Protein AF-A0A383F0H7-F1 (afdb_monomer_lite)

Foldseek 3Di:
DDDDDDAAEDACVVQQQAAADAQGKYKHCAHPPDPPGNHIWIAGHRRPGRSHDTDLDAAEDQDDDAQLPDHDQVQFQRWYQHPNVRFTWTHGNVDIGTDDCCVVPVPDDPDDDDDDD

Radius of gyration: 18.44 Å; chains: 1; bounding box: 38×40×59 Å

pLDDT: mean 85.23, std 10.2, range [52.0, 96.56]

Organism: NCBI:txid408172

Structure (mmCIF, N/CA/C/O backbone):
data_AF-A0A383F0H7-F1
#
_entry.id   AF-A0A383F0H7-F1
#
loop_
_atom_site.group_PDB
_atom_site.id
_atom_site.type_symbol
_atom_site.label_atom_id
_atom_site.label_alt_id
_atom_site.label_comp_id
_atom_site.label_asym_id
_atom_site.label_entity_id
_atom_site.label_seq_id
_atom_site.pdbx_PDB_ins_code
_atom_site.Cartn_x
_atom_site.Cartn_y
_atom_site.Cartn_z
_atom_site.occupancy
_atom_site.B_iso_or_equiv
_atom_site.auth_seq_id
_atom_site.auth_comp_id
_atom_site.auth_asym_id
_atom_site.auth_atom_id
_atom_site.pdbx_PDB_model_num
ATOM 1 N N . MET A 1 1 ? 9.576 6.629 31.183 1.00 69.69 1 MET A N 1
ATOM 2 C CA . MET A 1 1 ? 8.231 6.038 31.373 1.00 69.69 1 MET A CA 1
ATOM 3 C C . MET A 1 1 ? 7.575 5.911 30.011 1.00 69.69 1 MET A C 1
ATOM 5 O O . MET A 1 1 ? 7.667 6.860 29.246 1.00 69.69 1 MET A O 1
ATOM 9 N N . ALA A 1 2 ? 6.964 4.768 29.699 1.00 67.25 2 ALA A N 1
ATOM 10 C CA . ALA A 1 2 ? 6.217 4.585 28.455 1.00 67.25 2 ALA A CA 1
ATOM 11 C C . ALA A 1 2 ? 4.732 4.894 28.692 1.00 67.25 2 ALA A C 1
ATOM 13 O O . ALA A 1 2 ? 4.160 4.434 29.680 1.00 67.25 2 ALA A O 1
ATOM 14 N N . GLN A 1 3 ? 4.119 5.675 27.803 1.00 92.88 3 GLN A N 1
ATOM 15 C CA . GLN A 1 3 ? 2.686 5.967 27.821 1.00 92.88 3 GLN A CA 1
ATOM 16 C C . GLN A 1 3 ? 1.975 5.075 26.802 1.00 92.88 3 GLN A C 1
ATOM 18 O O . GLN A 1 3 ? 2.453 4.909 25.682 1.00 92.88 3 GLN A O 1
ATOM 23 N N . ILE A 1 4 ? 0.817 4.527 27.174 1.00 91.38 4 ILE A N 1
ATOM 24 C CA . ILE A 1 4 ? -0.045 3.786 26.248 1.00 91.38 4 ILE A CA 1
ATOM 25 C C . ILE A 1 4 ? -1.145 4.726 25.769 1.00 91.38 4 ILE A C 1
ATOM 27 O O . ILE A 1 4 ? -1.992 5.150 26.554 1.00 91.38 4 ILE A O 1
ATOM 31 N N . ILE A 1 5 ? -1.149 5.017 24.47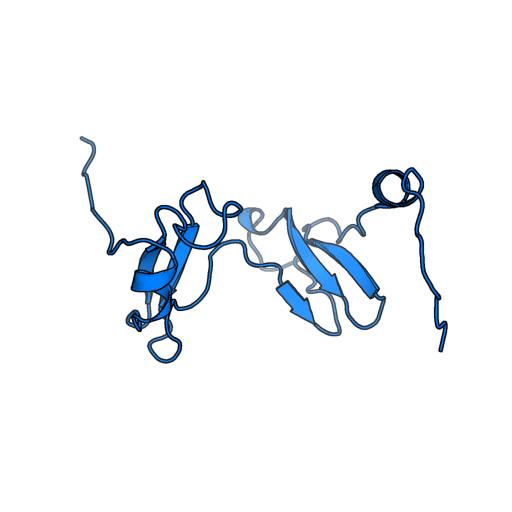0 1.00 92.00 5 ILE A N 1
ATOM 32 C CA . ILE A 1 5 ? -2.227 5.744 23.798 1.00 92.00 5 ILE A CA 1
ATOM 33 C C . ILE A 1 5 ? -2.931 4.750 22.877 1.00 92.00 5 ILE A C 1
ATOM 35 O O . ILE A 1 5 ? -2.306 4.136 22.016 1.00 92.00 5 ILE A O 1
ATOM 39 N N . LYS A 1 6 ? -4.234 4.546 23.090 1.00 91.50 6 LYS A N 1
ATOM 40 C CA . LYS A 1 6 ? -5.051 3.680 22.234 1.00 91.50 6 LYS A CA 1
ATOM 41 C C . LYS A 1 6 ? -5.716 4.525 21.155 1.00 91.50 6 LYS A C 1
ATOM 43 O O . LYS A 1 6 ? -6.445 5.458 21.473 1.00 91.50 6 LYS A O 1
ATOM 48 N N . HIS A 1 7 ? -5.512 4.145 19.903 1.00 93.69 7 HIS A N 1
ATOM 49 C CA . HIS A 1 7 ? -6.204 4.731 18.759 1.00 93.69 7 HIS A CA 1
ATOM 50 C C . HIS A 1 7 ? -7.574 4.072 18.532 1.00 93.69 7 HIS A C 1
ATOM 52 O O . HIS A 1 7 ? -7.847 2.976 19.054 1.00 93.69 7 HIS A O 1
ATOM 58 N N . ARG A 1 8 ? -8.437 4.744 17.754 1.00 93.50 8 ARG A N 1
ATOM 59 C CA . ARG A 1 8 ? -9.689 4.156 17.258 1.00 93.50 8 ARG A CA 1
ATOM 60 C C . ARG A 1 8 ? -9.332 2.934 16.412 1.00 93.50 8 ARG A C 1
ATOM 62 O O . ARG A 1 8 ? -8.421 2.997 15.595 1.00 93.50 8 ARG A O 1
ATOM 69 N N . ARG A 1 9 ? -9.993 1.804 16.646 1.00 92.19 9 ARG A N 1
ATOM 70 C CA . ARG A 1 9 ? -9.658 0.533 15.995 1.00 92.19 9 ARG A CA 1
ATOM 71 C C . ARG A 1 9 ? -10.888 -0.353 15.857 1.00 92.19 9 ARG A C 1
ATOM 73 O O . ARG A 1 9 ? -11.787 -0.239 16.686 1.00 92.19 9 ARG A O 1
ATOM 80 N N . GLY A 1 10 ? -10.887 -1.219 14.857 1.00 90.38 10 GLY A N 1
ATOM 81 C CA . GLY A 1 10 ? -11.956 -2.171 14.551 1.00 90.38 10 GLY A CA 1
ATOM 82 C C . GLY A 1 10 ? -11.504 -3.126 13.452 1.00 90.38 10 GLY A C 1
ATOM 83 O O . GLY A 1 10 ? -10.375 -3.005 12.963 1.00 90.38 10 GLY A O 1
ATOM 84 N N . ASN A 1 11 ? -12.354 -4.069 13.057 1.00 89.00 11 ASN A N 1
ATOM 85 C CA . ASN A 1 11 ? -12.077 -4.846 11.849 1.00 89.00 11 ASN A CA 1
ATOM 86 C C . ASN A 1 11 ? -12.211 -3.962 10.588 1.00 89.00 11 ASN A C 1
ATOM 88 O O . ASN A 1 11 ? -12.651 -2.808 10.651 1.00 89.00 11 ASN A O 1
ATOM 92 N N . ALA A 1 12 ? -11.777 -4.480 9.439 1.00 86.06 12 ALA A N 1
ATOM 93 C CA . ALA A 1 12 ? -11.772 -3.737 8.181 1.00 86.06 12 ALA A CA 1
ATOM 94 C C . ALA A 1 12 ? -13.182 -3.272 7.777 1.00 86.06 12 ALA A C 1
ATOM 96 O O . ALA A 1 12 ? -13.342 -2.200 7.198 1.00 86.06 12 ALA A O 1
ATOM 97 N N . GLU A 1 13 ? -14.202 -4.061 8.106 1.00 86.50 13 GLU A N 1
ATOM 98 C CA . GLU A 1 13 ? -15.596 -3.799 7.768 1.00 86.50 13 GLU A CA 1
ATOM 99 C C . GLU A 1 13 ? -16.186 -2.651 8.612 1.00 86.50 13 GLU A C 1
ATOM 101 O O . GLU A 1 13 ? -16.859 -1.759 8.095 1.00 86.50 13 GLU A O 1
ATOM 106 N N . GLU A 1 14 ? -15.878 -2.621 9.906 1.00 88.06 14 GLU A N 1
ATOM 107 C CA . GLU A 1 14 ? -16.292 -1.574 10.841 1.00 88.06 14 GLU A CA 1
ATOM 108 C C . GLU A 1 14 ? -15.558 -0.261 10.562 1.00 88.06 14 GLU A C 1
ATOM 110 O O . GLU A 1 14 ? -16.172 0.802 10.427 1.00 88.06 14 GLU A O 1
ATOM 115 N N . LEU A 1 15 ? -14.228 -0.315 10.447 1.00 87.50 15 LEU A N 1
ATOM 116 C CA . LEU A 1 15 ? -13.436 0.892 10.234 1.00 87.50 15 LEU A CA 1
ATOM 117 C C . LEU A 1 15 ? -13.630 1.447 8.817 1.00 87.50 15 LEU A C 1
ATOM 119 O O . LEU A 1 15 ? -13.636 2.664 8.640 1.00 87.50 15 LEU A O 1
ATOM 123 N N . GLY A 1 16 ? -13.862 0.578 7.828 1.00 83.19 16 GLY A N 1
ATOM 124 C CA . GLY A 1 16 ? -14.124 0.949 6.436 1.00 83.19 16 GLY A CA 1
ATOM 125 C C . GLY A 1 16 ? -15.420 1.734 6.219 1.00 83.19 16 GLY A C 1
ATOM 126 O O . GLY A 1 16 ? -15.554 2.406 5.202 1.00 83.19 16 GLY A O 1
ATOM 127 N N . THR A 1 17 ? -16.352 1.709 7.177 1.00 88.81 17 THR A N 1
ATOM 128 C CA . THR A 1 17 ? -17.587 2.518 7.142 1.00 88.81 17 THR A CA 1
ATOM 129 C C . THR A 1 17 ? -17.506 3.777 8.008 1.00 88.81 17 THR A C 1
ATOM 131 O O . THR A 1 17 ? -18.392 4.628 7.961 1.00 88.81 17 THR A O 1
ATOM 134 N N . THR A 1 18 ? -16.431 3.930 8.783 1.00 90.81 18 THR A N 1
ATOM 135 C CA . THR A 1 18 ? -16.252 5.045 9.714 1.00 90.81 18 THR A CA 1
ATOM 136 C C . THR A 1 18 ? -15.433 6.161 9.072 1.00 90.81 18 THR A C 1
ATOM 138 O O . THR A 1 18 ? -14.281 5.955 8.689 1.00 90.81 18 THR A O 1
ATOM 141 N N . THR A 1 19 ? -15.969 7.380 9.021 1.00 94.12 19 THR A N 1
ATOM 142 C CA . THR A 1 19 ? -15.188 8.561 8.621 1.00 94.12 19 THR A CA 1
ATOM 143 C C . THR A 1 19 ? -14.343 9.049 9.793 1.00 94.12 19 THR A C 1
ATOM 145 O O . THR A 1 19 ? -14.860 9.491 10.818 1.00 94.12 19 THR A O 1
ATOM 148 N N . LEU A 1 20 ? -13.024 8.964 9.638 1.00 92.38 20 LEU A N 1
ATOM 149 C CA . LEU A 1 20 ? -12.058 9.512 10.586 1.00 92.38 20 LEU A CA 1
ATOM 150 C C . LEU A 1 20 ? -11.909 11.023 10.367 1.00 92.38 20 LEU A C 1
ATOM 152 O O . LEU A 1 20 ? -11.881 11.491 9.225 1.00 92.38 20 LEU A O 1
ATOM 156 N N . TYR A 1 21 ? -11.771 11.791 11.450 1.00 94.81 21 TYR A N 1
ATOM 157 C CA . TYR A 1 21 ? -11.512 13.228 11.339 1.00 94.81 21 TYR A CA 1
ATOM 158 C C . TYR A 1 21 ? -10.165 13.504 10.665 1.00 94.81 21 TYR A C 1
ATOM 160 O O . TYR A 1 21 ? -9.258 12.672 10.680 1.00 94.81 21 TYR A O 1
ATOM 168 N N . LYS A 1 22 ? -10.001 14.703 10.095 1.00 94.25 22 LYS A N 1
ATOM 169 C CA . LYS A 1 22 ? -8.739 15.107 9.468 1.00 94.25 22 LYS A CA 1
ATOM 170 C C . LYS A 1 22 ? -7.581 15.018 10.473 1.00 94.25 22 LYS A C 1
ATOM 172 O O . LYS A 1 22 ? -7.570 15.740 11.466 1.00 94.25 22 LYS A O 1
ATOM 177 N N . GLY A 1 23 ? -6.612 14.145 10.197 1.00 91.50 23 GLY A N 1
ATOM 178 C CA . GLY A 1 23 ? -5.462 13.873 11.067 1.00 91.50 23 GLY A CA 1
ATOM 179 C C . GLY A 1 23 ? -5.718 12.866 12.195 1.00 91.50 23 GLY A C 1
ATOM 180 O O . GLY A 1 23 ? -4.799 12.563 12.952 1.00 91.50 23 GLY A O 1
ATOM 181 N N . GLU A 1 24 ? -6.930 12.320 12.317 1.00 94.75 24 GLU A N 1
ATOM 182 C CA . GLU A 1 24 ? -7.219 11.233 13.250 1.00 94.75 24 GLU A CA 1
ATOM 183 C C . GLU A 1 24 ? -6.541 9.935 12.789 1.00 94.75 24 GLU A C 1
ATOM 185 O O . GLU A 1 24 ? -6.623 9.565 11.618 1.00 94.75 24 GLU A O 1
ATOM 190 N N . MET A 1 25 ? -5.902 9.224 13.723 1.00 94.12 25 MET A N 1
ATOM 191 C CA . MET A 1 25 ? -5.315 7.910 13.464 1.00 94.12 25 MET A CA 1
ATOM 192 C C . MET A 1 25 ? -6.284 6.792 13.860 1.00 94.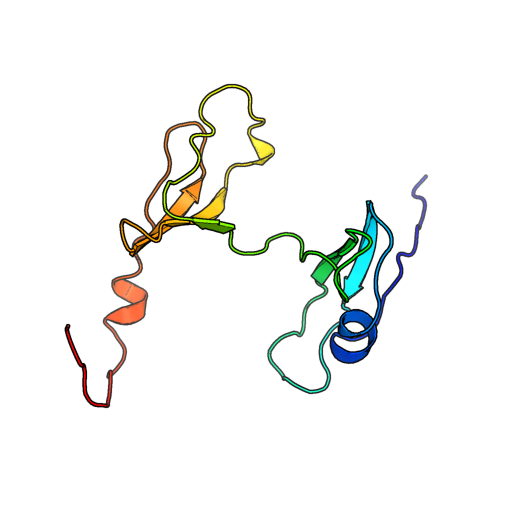12 25 MET A C 1
ATOM 194 O O . MET A 1 25 ? -6.705 6.707 15.019 1.00 94.12 25 MET A O 1
ATOM 198 N N . GLY A 1 26 ? -6.584 5.919 12.899 1.00 93.75 26 GLY A N 1
ATOM 199 C CA . GLY A 1 26 ? -7.333 4.678 13.089 1.00 93.75 26 GLY A CA 1
ATOM 200 C C . GLY A 1 26 ? -6.472 3.445 12.808 1.00 93.75 26 GLY A C 1
ATOM 201 O O . GLY A 1 26 ? -5.474 3.538 12.098 1.00 93.75 26 GLY A O 1
ATOM 202 N N . VAL A 1 27 ? -6.841 2.285 13.353 1.00 92.94 27 VAL A N 1
ATOM 203 C CA . VAL A 1 27 ? -6.134 1.017 13.111 1.00 92.94 27 VAL A CA 1
ATOM 204 C C . VAL A 1 27 ? -7.123 -0.098 12.783 1.00 92.94 27 VAL A C 1
ATOM 206 O O . VAL A 1 27 ? -7.919 -0.485 13.637 1.00 92.94 27 VAL A O 1
ATOM 209 N N . THR A 1 28 ? -7.057 -0.648 11.572 1.00 90.38 28 THR A N 1
ATOM 210 C CA . THR A 1 28 ? -7.729 -1.918 11.268 1.00 90.38 28 THR A CA 1
ATOM 211 C C . THR A 1 28 ? -6.980 -3.026 11.991 1.00 90.38 28 THR A C 1
ATOM 213 O O . THR A 1 28 ? -5.760 -3.083 11.882 1.00 90.38 28 THR A O 1
ATOM 216 N N . THR A 1 29 ? -7.664 -3.895 12.734 1.00 89.00 29 THR A N 1
ATOM 217 C CA . THR A 1 29 ? -7.032 -4.997 13.489 1.00 89.00 29 THR A CA 1
ATOM 218 C C . THR A 1 29 ? -7.036 -6.334 12.748 1.00 89.00 29 THR A C 1
ATOM 220 O O . THR A 1 29 ? -6.454 -7.295 13.238 1.00 89.00 29 THR A O 1
ATOM 223 N N . GLY A 1 30 ? -7.700 -6.393 11.594 1.00 82.25 30 GLY A N 1
ATOM 224 C CA . GLY A 1 30 ? -7.845 -7.564 10.731 1.00 82.25 30 GLY A CA 1
ATOM 225 C C . GLY A 1 30 ? -9.149 -7.496 9.928 1.00 82.25 30 GLY A C 1
ATOM 226 O O . GLY A 1 30 ? -9.938 -6.571 10.121 1.00 82.25 30 GLY A O 1
ATOM 227 N N . SER A 1 31 ? -9.390 -8.461 9.040 1.00 78.44 31 SER A N 1
ATOM 228 C CA . SER A 1 31 ? -10.671 -8.630 8.329 1.00 78.44 31 SER A CA 1
ATOM 229 C C . SER A 1 31 ? -11.300 -9.982 8.647 1.00 78.44 31 SER A C 1
ATOM 231 O O . SER A 1 31 ? -10.607 -10.990 8.785 1.00 78.44 31 SER A O 1
ATOM 233 N N . SER A 1 32 ? -12.630 -9.982 8.745 1.00 67.31 32 SER A N 1
ATOM 234 C CA . SER A 1 32 ? -13.438 -11.184 8.995 1.00 67.31 32 SER A CA 1
ATOM 235 C C . SER A 1 32 ? -13.971 -11.800 7.695 1.00 67.31 32 SER A C 1
ATOM 237 O O . SER A 1 32 ? -14.377 -12.959 7.683 1.00 67.31 32 SER A O 1
ATOM 239 N N . VAL A 1 33 ? -14.014 -11.008 6.616 1.00 61.97 33 VAL A N 1
ATOM 240 C CA . VAL A 1 33 ? -14.761 -11.312 5.382 1.00 61.97 33 VAL A CA 1
ATOM 241 C C . VAL A 1 33 ? -13.836 -11.647 4.206 1.00 61.97 33 VAL A C 1
ATOM 243 O O . VAL A 1 33 ? -14.245 -12.329 3.270 1.00 61.97 33 VAL A O 1
ATOM 246 N N . ALA A 1 34 ? -12.561 -11.265 4.278 1.00 52.00 34 ALA A N 1
ATOM 247 C CA . ALA A 1 34 ? -11.533 -11.698 3.343 1.00 52.00 34 ALA A CA 1
ATOM 248 C C . ALA A 1 34 ? -10.298 -12.138 4.132 1.00 52.00 34 ALA A C 1
ATOM 250 O O . ALA A 1 34 ? -9.635 -11.312 4.757 1.00 52.00 34 ALA A O 1
ATOM 251 N N . GLY A 1 35 ? -9.953 -13.428 4.078 1.00 53.31 35 GLY A N 1
ATOM 252 C CA . GLY A 1 35 ? -8.788 -14.022 4.757 1.00 53.31 35 GLY A CA 1
ATOM 253 C C . GLY A 1 35 ? -7.409 -13.488 4.324 1.00 53.31 35 GLY A C 1
ATOM 254 O O . GLY A 1 35 ? -6.417 -14.188 4.487 1.00 53.31 35 GLY A O 1
ATOM 255 N N . GLY A 1 36 ? -7.333 -12.286 3.744 1.00 54.59 36 GLY A N 1
ATOM 256 C CA . GLY A 1 36 ? -6.114 -11.642 3.257 1.00 54.59 36 GLY A CA 1
ATOM 257 C C . GLY A 1 36 ? -5.550 -10.540 4.160 1.00 54.59 36 GLY A C 1
ATOM 258 O O . GLY A 1 36 ? -4.374 -10.217 4.030 1.00 54.59 36 GLY A O 1
ATOM 259 N N . LEU A 1 37 ? -6.328 -9.971 5.092 1.00 63.84 37 LEU A N 1
ATOM 260 C CA . LEU A 1 37 ? -5.839 -8.931 6.012 1.00 63.84 37 LEU A CA 1
ATOM 261 C C . LEU A 1 37 ? -5.746 -9.466 7.444 1.00 63.84 37 LEU A C 1
ATOM 263 O O . LEU A 1 37 ? -6.648 -9.270 8.255 1.00 63.84 37 LEU A O 1
ATOM 267 N N . ALA A 1 38 ? -4.642 -10.153 7.746 1.00 64.31 38 ALA A N 1
ATOM 268 C CA . ALA A 1 38 ? -4.353 -10.682 9.083 1.00 64.31 38 ALA A CA 1
ATOM 269 C C . ALA A 1 38 ? -3.605 -9.685 9.990 1.00 64.31 38 ALA A C 1
ATOM 271 O O . ALA A 1 38 ? -3.588 -9.849 11.209 1.00 64.31 38 ALA A O 1
ATOM 272 N N . ASN A 1 39 ? -2.991 -8.651 9.406 1.00 75.00 39 ASN A N 1
ATOM 273 C CA . ASN A 1 39 ? -2.101 -7.740 10.123 1.00 75.00 39 ASN A CA 1
ATOM 274 C C . ASN A 1 39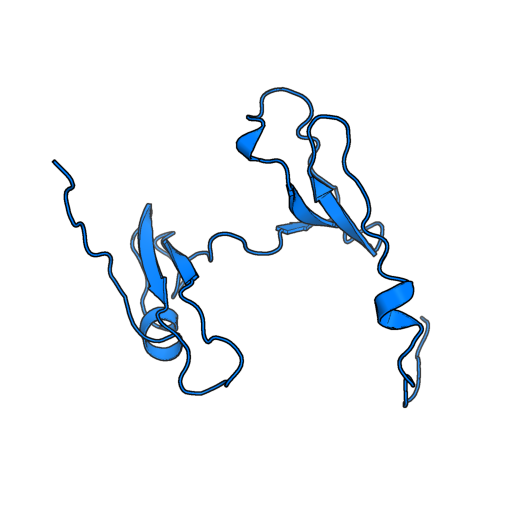 ? -2.767 -6.378 10.364 1.00 75.00 39 ASN A C 1
ATOM 276 O O . ASN A 1 39 ? -3.538 -5.921 9.514 1.00 75.00 39 ASN A O 1
ATOM 280 N N . PRO A 1 40 ? -2.437 -5.689 11.476 1.00 83.19 40 PRO A N 1
ATOM 281 C CA . PRO A 1 40 ? -2.937 -4.350 11.713 1.00 83.19 40 PRO A CA 1
ATOM 282 C C . PRO A 1 40 ? -2.485 -3.352 10.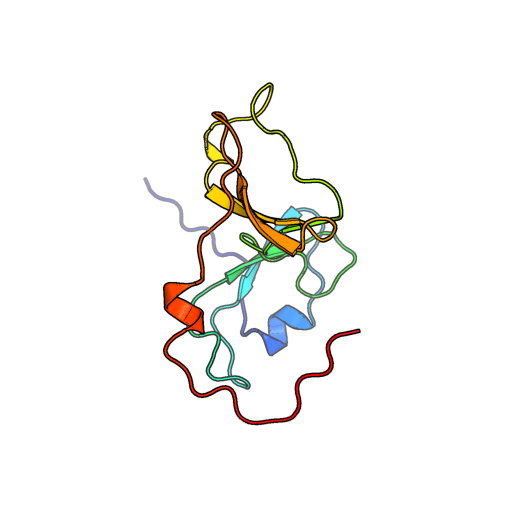645 1.00 83.19 40 PRO A C 1
ATOM 284 O O . PRO A 1 40 ? -1.312 -3.329 10.270 1.00 83.19 40 PRO A O 1
ATOM 287 N N . ILE A 1 41 ? -3.399 -2.492 10.201 1.00 85.88 41 ILE A N 1
ATOM 288 C CA . ILE A 1 41 ? -3.131 -1.439 9.215 1.00 85.88 41 ILE A CA 1
ATOM 289 C C . ILE A 1 41 ? -3.466 -0.090 9.835 1.00 85.88 41 ILE A C 1
ATOM 291 O O . ILE A 1 41 ? -4.526 0.069 10.434 1.00 85.88 41 ILE A O 1
ATOM 295 N N . VAL A 1 42 ? -2.575 0.889 9.682 1.00 91.50 42 VAL A N 1
ATOM 296 C CA . VAL A 1 42 ? -2.796 2.259 10.161 1.00 91.50 42 VAL A CA 1
ATOM 297 C C . VAL A 1 42 ? -3.508 3.080 9.089 1.00 91.50 42 VAL A C 1
ATOM 299 O O . VAL A 1 42 ? -3.165 3.015 7.911 1.00 91.50 42 VAL A O 1
ATOM 302 N N . HIS A 1 43 ? -4.471 3.887 9.520 1.00 90.81 43 HIS A N 1
ATOM 303 C CA . HIS A 1 43 ? -5.266 4.794 8.703 1.00 90.81 43 HIS A CA 1
ATOM 304 C C . HIS A 1 43 ? -5.101 6.227 9.209 1.00 90.81 43 HIS A C 1
ATOM 306 O O . HIS A 1 43 ? -5.076 6.450 10.421 1.00 90.81 43 HIS A O 1
ATOM 312 N N . ILE A 1 44 ? -5.048 7.196 8.296 1.00 93.19 44 ILE A N 1
ATOM 313 C CA . ILE A 1 44 ? -5.092 8.630 8.596 1.00 93.19 44 ILE A CA 1
ATOM 314 C C . ILE A 1 44 ? -6.369 9.215 8.001 1.00 93.19 44 ILE A C 1
ATOM 316 O O . ILE A 1 44 ? -6.586 9.146 6.791 1.00 93.19 44 ILE A O 1
ATOM 320 N N . GLY A 1 45 ? -7.212 9.795 8.850 1.00 91.56 45 GLY A N 1
ATOM 321 C CA . GLY A 1 45 ? -8.440 10.446 8.425 1.00 91.56 45 GLY A CA 1
ATOM 322 C C . GLY A 1 45 ? -8.188 11.729 7.646 1.00 91.56 45 GLY A C 1
ATOM 323 O O . GLY A 1 45 ? -7.264 12.495 7.933 1.00 91.56 45 GLY A O 1
ATOM 324 N N . ASP A 1 46 ? -9.048 11.985 6.672 1.00 91.06 46 ASP A N 1
ATOM 325 C CA . ASP A 1 46 ? -9.069 13.214 5.881 1.00 91.06 46 ASP A CA 1
ATOM 326 C C . ASP A 1 46 ? -10.345 14.041 6.111 1.00 91.06 46 ASP A C 1
ATOM 328 O O . ASP A 1 46 ? -10.450 15.160 5.609 1.00 91.06 46 ASP A O 1
ATOM 332 N N . GLY A 1 47 ? -11.278 13.522 6.918 1.00 89.50 47 GLY A N 1
ATOM 333 C CA . GLY A 1 47 ? -12.567 14.140 7.214 1.00 89.50 47 GLY A CA 1
ATOM 334 C C . GLY A 1 47 ? -13.619 13.989 6.113 1.00 89.50 47 GLY A C 1
ATOM 335 O O . GLY A 1 47 ? -14.689 14.574 6.252 1.00 89.50 47 GLY A O 1
ATOM 336 N N . ALA A 1 48 ? -13.342 13.235 5.045 1.00 88.69 48 ALA A N 1
ATOM 337 C CA . ALA A 1 48 ? -14.233 13.106 3.893 1.00 88.69 48 ALA A CA 1
ATOM 338 C C . ALA A 1 48 ? -14.471 11.648 3.475 1.00 88.69 48 ALA A C 1
ATOM 340 O O . ALA A 1 48 ? -15.601 11.286 3.154 1.00 88.69 48 ALA A O 1
ATOM 341 N N . ASN A 1 49 ? -13.436 10.809 3.504 1.00 85.19 49 ASN A N 1
ATOM 342 C CA . ASN A 1 49 ? -13.500 9.424 3.055 1.00 85.19 49 ASN A CA 1
ATOM 343 C C . ASN A 1 49 ? -13.616 8.461 4.245 1.00 85.19 49 ASN A C 1
ATOM 345 O O . ASN A 1 49 ? -12.851 8.535 5.213 1.00 85.19 49 ASN A O 1
ATOM 349 N N . ALA A 1 50 ? -14.560 7.520 4.163 1.00 86.56 50 ALA A N 1
ATOM 350 C CA . ALA A 1 50 ? -14.675 6.435 5.133 1.00 86.56 50 ALA A CA 1
ATOM 351 C C . ALA A 1 50 ? -13.397 5.575 5.117 1.00 86.56 50 ALA A C 1
ATOM 353 O O . ALA A 1 50 ? -12.830 5.309 4.058 1.00 86.56 50 ALA A O 1
ATOM 354 N N . GLY A 1 51 ? -12.889 5.216 6.298 1.00 75.69 51 GLY A N 1
ATOM 355 C CA . GLY A 1 51 ? -11.599 4.540 6.459 1.00 75.69 51 GLY A CA 1
ATOM 356 C C . GLY A 1 51 ? -10.359 5.412 6.198 1.00 75.69 51 GLY A C 1
ATOM 357 O O . GLY A 1 51 ? -9.246 4.949 6.449 1.00 75.69 51 GLY A O 1
ATOM 358 N N . GLY A 1 52 ? -10.513 6.662 5.743 1.00 85.44 52 GLY A N 1
ATOM 359 C CA . GLY A 1 52 ? -9.405 7.578 5.451 1.00 85.44 52 GLY A CA 1
ATOM 360 C C . GLY A 1 52 ? -8.376 7.010 4.461 1.00 85.44 52 GLY A C 1
ATOM 361 O O . GLY A 1 52 ? -8.700 6.241 3.557 1.00 85.44 52 GLY A O 1
ATOM 362 N N . PHE A 1 53 ? -7.106 7.380 4.637 1.00 84.50 53 PHE A N 1
ATOM 363 C CA . PHE A 1 53 ? -5.985 6.854 3.858 1.00 84.50 53 PHE A CA 1
ATOM 364 C C . PHE A 1 53 ? -5.191 5.815 4.642 1.00 84.50 53 PHE A C 1
ATOM 366 O O . PHE A 1 53 ? -4.721 6.088 5.744 1.00 84.50 53 PHE A O 1
ATOM 373 N N . VAL A 1 54 ? -4.959 4.653 4.036 1.00 77.19 54 VAL A N 1
ATOM 374 C CA . VAL A 1 54 ? -4.040 3.642 4.570 1.00 77.19 54 VAL A CA 1
ATOM 375 C C . VAL A 1 54 ? -2.596 4.149 4.502 1.00 77.19 54 VAL A C 1
ATOM 377 O O . VAL A 1 54 ? -2.126 4.598 3.453 1.00 77.19 54 VAL A O 1
ATOM 380 N N . VAL A 1 55 ? -1.876 4.051 5.617 1.00 82.00 55 VAL A N 1
ATOM 381 C CA . VAL A 1 55 ? -0.431 4.292 5.680 1.00 82.00 55 VAL A CA 1
ATOM 382 C C . VAL A 1 55 ? 0.287 3.149 4.963 1.00 82.00 55 VAL A C 1
ATOM 384 O O . VAL A 1 55 ? -0.023 1.983 5.186 1.00 82.00 55 VAL A O 1
ATOM 387 N N . GLY A 1 56 ? 1.242 3.480 4.090 1.00 73.81 56 GLY A N 1
ATOM 388 C CA . GLY A 1 56 ? 1.935 2.487 3.259 1.00 73.81 56 GLY A CA 1
ATOM 389 C C . GLY A 1 56 ? 1.152 2.047 2.016 1.00 73.81 56 GLY A C 1
ATOM 390 O O . GLY A 1 56 ? 1.461 1.012 1.434 1.00 73.81 56 GLY A O 1
ATOM 391 N N . ARG A 1 57 ? 0.137 2.813 1.588 1.00 74.19 57 ARG A N 1
ATOM 392 C CA . ARG A 1 57 ? -0.552 2.584 0.309 1.00 74.19 57 ARG A CA 1
ATOM 393 C C . ARG A 1 57 ? 0.422 2.736 -0.865 1.00 74.19 57 ARG A C 1
ATOM 395 O O . ARG A 1 57 ? 1.196 3.692 -0.894 1.00 74.19 57 ARG A O 1
ATOM 402 N N . LEU A 1 58 ? 0.302 1.858 -1.863 1.00 87.31 58 LEU A N 1
ATOM 403 C CA . LEU A 1 58 ? 0.955 2.035 -3.161 1.00 87.31 58 LEU A CA 1
ATOM 404 C C . LEU A 1 58 ? 0.568 3.397 -3.755 1.00 87.31 58 LEU A C 1
ATOM 406 O O . LEU A 1 58 ? -0.614 3.680 -3.965 1.00 87.31 58 LEU A O 1
ATOM 410 N N . GLN A 1 59 ? 1.558 4.243 -4.015 1.00 89.81 59 GLN A N 1
ATOM 411 C CA . GLN A 1 59 ? 1.347 5.516 -4.698 1.00 89.81 59 GLN A CA 1
ATOM 412 C C . GLN A 1 59 ? 1.339 5.298 -6.213 1.00 89.81 59 GLN A C 1
ATOM 414 O O . GLN A 1 59 ? 1.911 4.325 -6.690 1.00 89.81 59 GLN A O 1
ATOM 419 N N . TYR A 1 60 ? 0.683 6.163 -6.987 1.00 94.62 60 TYR A N 1
ATOM 420 C CA . TYR A 1 60 ? 0.642 6.024 -8.444 1.00 94.62 60 TYR A CA 1
ATOM 421 C C . TYR A 1 60 ? 0.373 7.351 -9.156 1.00 94.62 60 TYR A C 1
ATOM 423 O O . TYR A 1 60 ? -0.206 8.272 -8.580 1.00 94.62 60 TYR A O 1
ATOM 431 N N . GLY A 1 61 ? 0.779 7.430 -10.423 1.00 94.50 61 GLY A N 1
ATOM 432 C CA . GLY A 1 61 ? 0.561 8.582 -11.299 1.00 94.50 61 GLY A CA 1
ATOM 433 C C . GLY A 1 61 ? 1.354 8.475 -12.602 1.00 94.50 61 GLY A C 1
ATOM 434 O O . GLY A 1 61 ? 2.082 7.512 -12.819 1.00 94.50 61 GLY A O 1
ATOM 435 N N . THR A 1 62 ? 1.233 9.467 -13.483 1.00 96.12 62 THR A N 1
ATOM 436 C CA . THR A 1 62 ? 1.903 9.479 -14.800 1.00 96.12 62 THR A CA 1
ATOM 437 C C . THR A 1 62 ? 3.368 9.919 -14.750 1.00 96.12 62 THR A C 1
ATOM 439 O O . THR A 1 62 ? 4.075 9.842 -15.751 1.00 96.12 62 THR A O 1
ATOM 442 N N . SER A 1 63 ? 3.846 10.413 -13.607 1.00 94.12 63 SER A N 1
ATOM 443 C CA . SER A 1 63 ? 5.230 10.850 -13.418 1.00 94.12 63 SER A CA 1
ATOM 444 C C . SER A 1 63 ? 5.708 10.470 -12.030 1.00 94.12 63 SER A C 1
ATOM 446 O O . SER A 1 63 ? 5.067 10.808 -11.035 1.00 94.12 63 SER A O 1
ATOM 448 N N . THR A 1 64 ? 6.839 9.776 -11.967 1.00 92.94 64 THR A N 1
ATOM 449 C CA . THR A 1 64 ? 7.433 9.364 -10.698 1.00 92.94 64 THR A CA 1
ATOM 450 C C . THR A 1 64 ? 8.001 10.576 -9.958 1.00 92.94 64 THR A C 1
ATOM 452 O O . THR A 1 64 ? 8.759 11.345 -10.556 1.00 92.94 64 THR A O 1
ATOM 455 N N . PRO A 1 65 ? 7.684 10.760 -8.664 1.00 91.44 65 PRO A N 1
ATOM 456 C CA . PRO A 1 65 ? 8.267 11.822 -7.856 1.00 91.44 65 PRO A CA 1
ATOM 457 C C . PRO A 1 65 ? 9.794 11.740 -7.808 1.00 91.44 65 PRO A C 1
ATOM 459 O O . PRO A 1 65 ? 10.360 10.676 -7.560 1.00 91.44 65 PRO A O 1
ATOM 462 N N . ASN A 1 66 ? 10.465 12.878 -7.987 1.00 89.50 66 ASN A N 1
ATOM 463 C CA . ASN A 1 66 ? 11.886 12.994 -7.687 1.00 89.50 66 ASN A CA 1
ATOM 464 C C . ASN A 1 66 ? 12.062 13.464 -6.235 1.00 89.50 66 ASN A C 1
ATOM 466 O O . ASN A 1 66 ? 11.713 14.598 -5.908 1.00 89.50 66 ASN A O 1
ATOM 470 N N . ILE A 1 67 ? 12.611 12.596 -5.382 1.00 88.31 67 ILE A N 1
ATOM 471 C CA . ILE A 1 67 ? 12.870 12.897 -3.966 1.00 88.31 67 ILE A CA 1
ATOM 472 C C . ILE A 1 67 ? 14.341 13.237 -3.670 1.00 88.31 67 ILE A C 1
ATOM 474 O O . ILE A 1 67 ? 14.735 13.277 -2.508 1.00 88.31 67 ILE A O 1
ATOM 478 N N . SER A 1 68 ? 15.164 13.494 -4.694 1.00 84.75 68 SER A N 1
ATOM 479 C CA . SER A 1 68 ? 16.609 13.722 -4.548 1.00 84.75 68 SER A CA 1
ATOM 480 C C . SER A 1 68 ? 16.987 15.023 -3.828 1.00 84.75 68 SER A C 1
ATOM 482 O O . SER A 1 68 ? 18.127 15.173 -3.398 1.00 84.75 68 SER A O 1
ATOM 484 N N . SER A 1 69 ? 16.075 15.993 -3.710 1.00 78.94 69 SER A N 1
ATOM 485 C CA . SER A 1 69 ? 16.331 17.269 -3.032 1.00 78.94 69 SER A CA 1
ATOM 486 C C . SER A 1 69 ? 15.113 17.751 -2.239 1.00 78.94 69 SER A C 1
ATOM 488 O O . SER A 1 69 ? 13.978 17.657 -2.692 1.00 78.94 69 SER A O 1
ATOM 490 N N . GLY A 1 70 ? 15.345 18.264 -1.026 1.00 69.69 70 GLY A N 1
ATOM 491 C CA . GLY A 1 70 ? 14.300 18.847 -0.168 1.00 69.69 70 GLY A CA 1
ATOM 492 C C . GLY A 1 70 ? 13.472 17.852 0.657 1.00 69.69 70 GLY A C 1
ATOM 493 O O . GLY A 1 70 ? 12.677 18.283 1.489 1.00 69.69 70 GLY A O 1
ATOM 494 N N . TYR A 1 71 ? 13.682 16.545 0.485 1.00 73.31 71 TYR A N 1
ATOM 495 C CA . TYR A 1 71 ? 12.948 15.492 1.190 1.00 73.31 71 TYR A CA 1
ATOM 496 C C . TYR A 1 71 ? 13.846 14.706 2.159 1.00 73.31 71 TYR A C 1
ATOM 498 O O . TYR A 1 71 ? 15.051 14.578 1.950 1.00 73.31 71 TYR A O 1
ATOM 506 N N . ASN A 1 72 ? 13.264 14.182 3.243 1.00 69.31 72 ASN A N 1
ATOM 507 C CA . ASN A 1 72 ? 13.982 13.377 4.240 1.00 69.31 72 ASN A CA 1
ATOM 508 C C . ASN A 1 72 ? 14.226 11.943 3.719 1.00 69.31 72 ASN A C 1
ATOM 510 O O . ASN A 1 72 ? 13.384 11.393 3.009 1.00 69.31 72 ASN A O 1
ATOM 514 N N . ALA A 1 73 ? 15.357 11.329 4.091 1.00 76.69 73 ALA A N 1
ATOM 515 C 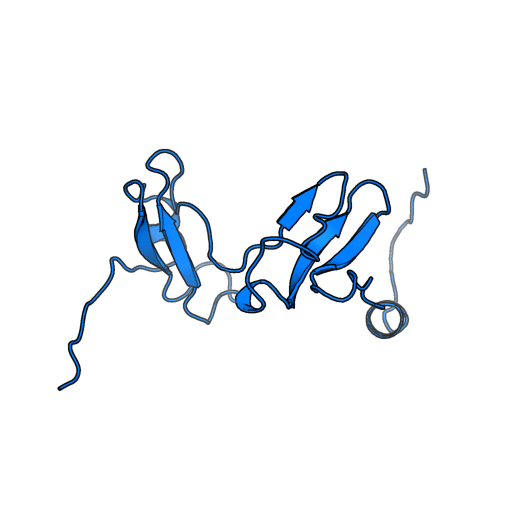CA . ALA A 1 73 ? 15.735 9.957 3.726 1.00 76.69 73 ALA A CA 1
ATOM 516 C C . ALA A 1 73 ? 14.735 8.919 4.246 1.00 76.69 73 ALA A C 1
ATOM 518 O O . ALA A 1 73 ? 14.653 7.814 3.725 1.00 76.69 73 ALA A O 1
ATOM 519 N N . THR A 1 74 ? 13.907 9.301 5.217 1.00 75.88 74 THR A N 1
ATOM 520 C CA . THR A 1 74 ? 12.762 8.517 5.691 1.00 75.88 74 THR A CA 1
ATOM 521 C C . THR A 1 74 ? 11.702 8.242 4.622 1.00 75.88 74 THR A C 1
ATOM 523 O O . THR A 1 74 ? 10.812 7.440 4.873 1.00 75.88 74 THR A O 1
ATOM 526 N N . LEU A 1 75 ? 11.736 8.934 3.475 1.00 80.56 75 LEU A N 1
ATOM 527 C CA . LEU A 1 75 ? 10.844 8.676 2.336 1.00 80.56 75 LEU A CA 1
ATOM 528 C C . LEU A 1 75 ? 11.432 7.695 1.313 1.00 80.56 75 LEU A C 1
ATOM 530 O O . LEU A 1 75 ? 10.774 7.400 0.315 1.00 80.56 75 LEU A O 1
ATOM 534 N N . ASN A 1 76 ? 12.652 7.201 1.539 1.00 84.81 76 ASN A N 1
ATOM 535 C CA . ASN A 1 76 ? 13.175 6.086 0.763 1.00 84.81 76 ASN A CA 1
ATOM 536 C C . ASN A 1 76 ? 12.249 4.870 0.903 1.00 84.81 76 ASN A C 1
ATOM 538 O O . ASN A 1 76 ? 11.575 4.695 1.917 1.00 84.81 76 ASN A O 1
ATOM 542 N N . ASP A 1 77 ? 12.239 4.032 -0.128 1.00 87.38 77 ASP A N 1
ATOM 543 C CA . ASP A 1 77 ? 11.550 2.738 -0.158 1.00 87.38 77 ASP A CA 1
ATOM 544 C C . ASP A 1 77 ? 10.021 2.798 -0.249 1.00 87.38 77 ASP A C 1
ATOM 546 O O . ASP A 1 77 ? 9.347 1.766 -0.227 1.00 87.38 77 ASP A O 1
ATOM 550 N N . ILE A 1 78 ? 9.454 3.989 -0.448 1.00 89.56 78 ILE A N 1
ATOM 551 C CA . ILE A 1 78 ? 8.052 4.122 -0.844 1.00 89.56 78 ILE A CA 1
ATOM 552 C C . ILE A 1 78 ? 7.877 3.534 -2.249 1.00 89.56 78 ILE A C 1
ATOM 554 O O . ILE A 1 78 ? 8.608 3.881 -3.177 1.00 89.56 78 ILE A O 1
ATOM 558 N N . LEU A 1 79 ? 6.881 2.662 -2.410 1.00 93.19 79 LEU A N 1
ATOM 559 C CA . LEU A 1 79 ? 6.504 2.109 -3.708 1.00 93.19 79 LEU A CA 1
ATOM 560 C C . LEU A 1 79 ? 5.588 3.075 -4.472 1.00 93.19 79 LEU A C 1
ATOM 562 O O . LEU A 1 79 ? 4.581 3.555 -3.938 1.00 93.19 79 LEU A O 1
ATOM 566 N N . PHE A 1 80 ? 5.916 3.306 -5.742 1.00 94.44 80 PHE A N 1
ATOM 567 C CA . PHE A 1 80 ? 5.174 4.142 -6.679 1.00 94.44 80 PHE A CA 1
ATOM 568 C C . PHE A 1 80 ? 4.958 3.412 -8.011 1.00 94.44 80 PHE A C 1
ATOM 570 O O . PHE A 1 80 ? 5.903 2.913 -8.608 1.00 94.44 80 PHE A O 1
ATOM 577 N N . TYR A 1 81 ? 3.731 3.372 -8.518 1.00 96.50 81 TYR A N 1
ATOM 578 C CA . TYR A 1 81 ? 3.418 2.852 -9.845 1.00 96.50 81 TYR A CA 1
ATOM 579 C C . TYR A 1 81 ? 3.333 3.986 -10.875 1.00 96.50 81 TYR A C 1
ATOM 581 O O . TYR A 1 81 ? 2.410 4.807 -10.845 1.00 96.50 81 TYR A O 1
ATOM 589 N N . ASN A 1 82 ? 4.290 4.017 -11.803 1.00 96.50 82 ASN A N 1
ATOM 590 C CA . ASN A 1 82 ? 4.299 4.949 -12.921 1.00 96.50 82 ASN A CA 1
ATOM 591 C C . ASN A 1 82 ? 3.418 4.416 -14.056 1.00 96.50 82 ASN A C 1
ATOM 593 O O . ASN A 1 82 ? 3.758 3.453 -14.737 1.00 96.50 82 ASN A O 1
ATOM 597 N N . GLN A 1 83 ? 2.288 5.081 -14.272 1.00 96.56 83 GLN A N 1
ATOM 598 C CA . GLN A 1 83 ? 1.274 4.710 -15.259 1.00 96.56 83 GLN A CA 1
ATOM 599 C C . GLN A 1 83 ? 1.680 5.039 -16.700 1.00 96.56 83 GLN A C 1
ATOM 601 O O . GLN A 1 83 ? 1.084 4.516 -17.633 1.00 96.56 83 GLN A O 1
ATOM 606 N N . HIS A 1 84 ? 2.668 5.914 -16.900 1.00 95.81 84 HIS A N 1
ATOM 607 C CA . HIS A 1 84 ? 3.173 6.231 -18.233 1.00 95.81 84 HIS A CA 1
ATOM 608 C C . HIS A 1 84 ? 4.179 5.179 -18.712 1.00 95.81 84 HIS A C 1
ATOM 610 O O . HIS A 1 84 ? 4.152 4.774 -19.870 1.00 95.81 84 HIS A O 1
ATOM 616 N N . THR A 1 85 ? 5.051 4.709 -17.818 1.00 95.50 85 THR A N 1
ATOM 617 C CA . THR A 1 85 ? 6.059 3.683 -18.133 1.00 95.50 85 THR A CA 1
ATOM 618 C C . THR A 1 85 ? 5.597 2.263 -17.809 1.00 95.50 85 THR A C 1
ATOM 620 O O . THR A 1 85 ? 6.278 1.313 -18.188 1.00 95.50 85 THR A O 1
ATOM 623 N N . ASN A 1 86 ? 4.454 2.118 -17.130 1.00 94.06 86 ASN A N 1
ATOM 624 C CA . ASN A 1 86 ? 3.915 0.865 -16.597 1.00 94.06 86 ASN A CA 1
ATOM 625 C C . ASN A 1 86 ? 4.904 0.128 -15.681 1.00 94.06 86 ASN A C 1
ATOM 627 O O . ASN A 1 86 ? 5.066 -1.089 -15.763 1.00 94.06 86 ASN A O 1
ATOM 631 N N . LYS A 1 87 ? 5.593 0.872 -14.807 1.00 94.81 87 LYS A N 1
ATOM 632 C CA . LYS A 1 87 ? 6.610 0.330 -13.895 1.00 94.81 87 LYS A CA 1
ATOM 633 C C . LYS A 1 87 ? 6.226 0.534 -12.440 1.00 94.81 87 LYS A C 1
ATOM 635 O O . LYS A 1 87 ? 5.780 1.612 -12.053 1.00 94.81 87 LYS A O 1
ATOM 640 N N . LEU A 1 88 ? 6.459 -0.496 -11.629 1.00 95.69 88 LEU A N 1
ATOM 641 C CA . LEU A 1 88 ? 6.531 -0.353 -10.181 1.00 95.69 88 LEU A CA 1
ATOM 642 C C . LEU A 1 88 ? 7.940 0.116 -9.815 1.00 95.69 88 LEU A C 1
ATOM 644 O O . LEU A 1 88 ? 8.927 -0.510 -10.196 1.00 95.69 88 LEU A O 1
ATOM 648 N N . GLU A 1 89 ? 8.028 1.224 -9.097 1.00 95.88 89 GLU A N 1
ATOM 649 C CA . GLU A 1 89 ? 9.275 1.906 -8.788 1.00 95.88 89 GLU A CA 1
ATOM 650 C C . GLU A 1 89 ? 9.410 2.129 -7.282 1.00 95.88 89 GLU A C 1
ATOM 652 O O . GLU A 1 89 ? 8.442 2.431 -6.583 1.00 95.88 89 GLU A O 1
ATOM 657 N N . ARG A 1 90 ? 10.631 1.974 -6.781 1.00 94.44 90 ARG A N 1
ATOM 658 C CA . ARG A 1 90 ? 11.044 2.299 -5.421 1.00 94.44 90 ARG A CA 1
ATOM 659 C C . ARG A 1 90 ? 11.606 3.713 -5.423 1.00 94.44 90 ARG A C 1
ATOM 661 O O . ARG A 1 90 ? 12.582 3.992 -6.125 1.00 94.44 90 ARG A O 1
ATOM 668 N N . LEU A 1 91 ? 10.995 4.608 -4.651 1.00 93.12 91 LEU A N 1
ATOM 669 C CA . LEU A 1 91 ? 11.506 5.967 -4.503 1.00 93.12 91 LEU A CA 1
ATOM 670 C C . LEU A 1 91 ? 12.799 5.952 -3.686 1.00 93.12 91 LEU A C 1
ATOM 672 O O . LEU A 1 91 ? 12.871 5.307 -2.637 1.00 93.12 91 LEU A O 1
ATOM 676 N N . HIS A 1 92 ? 13.819 6.673 -4.149 1.00 92.44 92 HIS A N 1
ATOM 677 C CA . HIS A 1 92 ? 15.081 6.784 -3.423 1.00 92.44 92 HIS A CA 1
ATOM 678 C C . HIS A 1 92 ? 15.811 8.093 -3.752 1.00 92.44 92 HIS A C 1
ATOM 680 O O . HIS A 1 92 ? 15.814 8.556 -4.892 1.00 92.44 92 HIS A O 1
ATOM 686 N N . GLN A 1 93 ? 16.470 8.694 -2.758 1.00 90.25 93 GLN A N 1
ATOM 687 C CA . GLN A 1 93 ? 17.159 9.984 -2.929 1.00 90.25 93 GLN A CA 1
ATOM 688 C C . GLN A 1 93 ? 18.295 9.964 -3.954 1.00 90.25 93 GLN A C 1
ATOM 690 O O . GLN A 1 93 ? 18.554 10.967 -4.613 1.00 90.25 93 GLN A O 1
ATOM 695 N N . SER A 1 94 ? 18.970 8.827 -4.102 1.00 91.44 94 SER A N 1
ATOM 696 C CA . SER A 1 94 ? 20.043 8.648 -5.091 1.00 91.44 94 SER A CA 1
ATOM 697 C C . SER A 1 94 ? 19.533 8.340 -6.505 1.00 91.44 94 SER A C 1
ATOM 699 O O . SER A 1 94 ? 20.341 8.062 -7.385 1.00 91.44 94 SER A O 1
ATOM 701 N N . GLY A 1 95 ? 18.217 8.379 -6.721 1.00 91.44 95 GLY A N 1
ATOM 702 C CA . GLY A 1 95 ? 17.561 8.008 -7.970 1.00 91.44 95 GLY A CA 1
ATOM 703 C C . GLY A 1 95 ? 16.589 6.855 -7.755 1.00 91.44 95 GLY A C 1
ATOM 704 O O . GLY A 1 95 ? 16.907 5.891 -7.062 1.00 91.44 95 GLY A O 1
ATOM 705 N N . ASN A 1 96 ? 15.402 6.972 -8.346 1.00 93.50 96 ASN A N 1
ATOM 706 C CA . ASN A 1 96 ? 14.372 5.943 -8.255 1.00 93.50 96 ASN A CA 1
ATOM 707 C C . ASN A 1 96 ? 14.804 4.673 -8.995 1.00 93.50 96 ASN A C 1
ATOM 709 O O . ASN A 1 96 ? 15.478 4.735 -10.024 1.00 93.50 96 ASN A O 1
ATOM 713 N N . GLU A 1 97 ? 14.367 3.528 -8.488 1.00 95.38 97 GLU A N 1
ATOM 714 C CA . GLU A 1 97 ? 14.684 2.215 -9.042 1.00 95.38 97 GLU A CA 1
ATOM 715 C C . GLU A 1 97 ? 13.410 1.535 -9.540 1.00 95.38 97 GLU A C 1
ATOM 717 O O . GLU A 1 97 ? 12.444 1.408 -8.791 1.00 95.38 97 GLU A O 1
ATOM 722 N N . SER A 1 98 ? 13.394 1.064 -10.787 1.00 96.06 98 SER A N 1
ATOM 723 C CA . SER A 1 98 ? 12.316 0.193 -11.265 1.00 96.06 98 SER A CA 1
ATOM 724 C C . SER A 1 98 ? 12.530 -1.230 -10.753 1.00 96.06 98 SER A C 1
ATOM 726 O O . SER A 1 98 ? 13.610 -1.790 -10.925 1.00 96.06 98 SER A O 1
ATOM 728 N N . LEU A 1 99 ? 11.498 -1.825 -10.158 1.00 95.06 99 LEU A N 1
ATOM 729 C CA . LEU A 1 99 ? 11.586 -3.155 -9.568 1.00 95.06 99 LEU A CA 1
ATOM 730 C C . LEU A 1 99 ? 11.516 -4.240 -10.655 1.00 95.06 99 LEU A C 1
ATOM 732 O O . LEU A 1 99 ? 10.582 -4.255 -11.460 1.00 95.06 99 LEU A O 1
ATOM 736 N N . ASP A 1 100 ? 12.482 -5.162 -10.670 1.00 92.00 100 ASP A N 1
ATOM 737 C CA . ASP A 1 100 ? 12.466 -6.316 -11.575 1.00 92.00 100 ASP A CA 1
ATOM 738 C C . ASP A 1 100 ? 11.571 -7.428 -11.010 1.00 92.00 100 ASP A C 1
ATOM 740 O O . ASP A 1 100 ? 11.874 -8.059 -9.996 1.00 92.00 100 ASP A O 1
ATOM 744 N N . LEU A 1 101 ? 10.441 -7.662 -11.680 1.00 89.44 101 LEU A N 1
ATOM 745 C CA . LEU A 1 101 ? 9.464 -8.686 -11.311 1.00 89.44 101 LEU A CA 1
ATOM 746 C C . LEU A 1 101 ? 9.522 -9.924 -12.215 1.00 89.44 101 LEU A C 1
ATOM 748 O O . LEU A 1 101 ? 8.705 -10.830 -12.047 1.00 89.44 101 LEU A O 1
ATOM 752 N N . SER A 1 102 ? 10.471 -9.994 -13.153 1.00 85.31 102 SER A N 1
ATOM 753 C CA . SER A 1 102 ? 10.546 -11.058 -14.162 1.00 85.31 102 SER A CA 1
ATOM 754 C C . SER A 1 102 ? 10.570 -12.456 -13.537 1.00 85.31 102 SER A C 1
ATOM 756 O O . SER A 1 102 ? 9.768 -13.309 -13.915 1.00 85.31 102 SER A O 1
ATOM 758 N N . GLY A 1 103 ? 11.387 -12.688 -12.507 1.00 82.44 103 GLY A N 1
ATOM 759 C CA . GLY A 1 103 ? 11.446 -13.969 -11.788 1.00 82.44 103 GLY A CA 1
ATOM 760 C C . GLY A 1 103 ? 10.133 -14.388 -11.104 1.00 82.44 103 GLY A C 1
ATOM 761 O O . GLY A 1 103 ? 9.863 -15.579 -10.965 1.00 82.44 103 GLY A O 1
ATOM 762 N N . ASN A 1 104 ? 9.284 -13.426 -10.726 1.00 82.12 104 ASN A N 1
ATOM 763 C CA . ASN A 1 104 ? 7.994 -13.688 -10.075 1.00 82.12 104 ASN A CA 1
ATOM 764 C C . ASN A 1 104 ? 6.896 -14.071 -11.078 1.00 82.12 104 ASN A C 1
ATOM 766 O O . ASN A 1 104 ? 5.956 -14.775 -10.724 1.00 82.12 104 ASN A O 1
ATOM 770 N N . ILE A 1 105 ? 7.004 -13.597 -12.322 1.00 81.00 105 ILE A N 1
ATOM 771 C CA . ILE A 1 105 ? 5.974 -13.771 -13.359 1.00 81.00 105 ILE A CA 1
ATOM 772 C C . ILE A 1 105 ? 6.318 -14.945 -14.291 1.00 81.00 105 ILE A C 1
ATOM 774 O O . ILE A 1 105 ? 5.430 -15.614 -14.809 1.00 81.00 105 ILE A O 1
ATOM 778 N N . THR A 1 106 ? 7.606 -15.238 -14.485 1.00 77.25 106 THR A N 1
ATOM 779 C CA . THR A 1 106 ? 8.091 -16.219 -15.478 1.00 77.25 106 THR A CA 1
ATOM 780 C C . THR A 1 106 ? 7.906 -17.687 -15.092 1.00 77.25 106 THR A C 1
ATOM 782 O O . THR A 1 106 ? 8.028 -18.552 -15.954 1.00 77.25 106 THR A O 1
ATOM 785 N N . SER A 1 107 ? 7.604 -17.995 -13.829 1.00 69.25 107 SER A N 1
ATOM 786 C CA . SER A 1 107 ? 7.466 -19.378 -13.341 1.00 69.25 107 SER A CA 1
ATOM 787 C C . SER A 1 107 ? 6.016 -19.878 -13.259 1.00 69.25 107 SER A C 1
ATOM 789 O O . SER A 1 107 ? 5.786 -21.045 -12.941 1.00 69.25 107 SER A O 1
ATOM 791 N N . GLY A 1 108 ? 5.031 -19.030 -13.573 1.00 67.19 108 GLY A N 1
ATOM 792 C CA . GLY A 1 108 ? 3.611 -19.384 -13.572 1.00 67.19 108 GLY A CA 1
ATOM 793 C C . GLY A 1 108 ? 3.098 -19.760 -14.961 1.00 67.19 108 GLY A C 1
ATOM 794 O O . GLY A 1 108 ? 3.395 -19.092 -15.948 1.00 67.19 108 GLY A O 1
ATOM 795 N N . THR A 1 109 ? 2.267 -20.803 -15.056 1.00 76.19 109 THR A N 1
ATOM 796 C CA . THR A 1 109 ? 1.459 -21.009 -16.269 1.00 76.19 109 THR A CA 1
ATOM 797 C C . THR A 1 109 ? 0.382 -19.929 -16.314 1.00 76.19 109 THR A C 1
ATOM 799 O O . THR A 1 109 ? -0.568 -19.966 -15.534 1.00 76.19 109 THR A O 1
ATOM 802 N N . ILE A 1 110 ? 0.519 -18.964 -17.223 1.00 74.50 110 ILE A N 1
ATOM 803 C CA . ILE A 1 110 ? -0.538 -17.990 -17.507 1.00 74.50 110 ILE A CA 1
ATOM 804 C C . ILE A 1 110 ? -1.535 -18.676 -18.448 1.00 74.50 110 ILE A C 1
ATOM 806 O O . ILE A 1 110 ? -1.264 -18.840 -19.635 1.00 74.50 110 ILE A O 1
ATOM 810 N N . SER A 1 111 ? -2.663 -19.142 -17.907 1.00 78.69 111 SER A N 1
ATOM 811 C CA . SER A 1 111 ? -3.741 -19.759 -18.694 1.00 78.69 111 SER A CA 1
ATOM 812 C C . SER A 1 111 ? -4.830 -18.733 -19.014 1.00 78.69 111 SER A C 1
ATOM 814 O O . SER A 1 111 ? -5.234 -17.968 -18.140 1.00 78.69 111 SER A O 1
ATOM 816 N N . GLY A 1 112 ? -5.284 -18.695 -20.270 1.00 82.50 112 GLY A N 1
ATOM 817 C CA .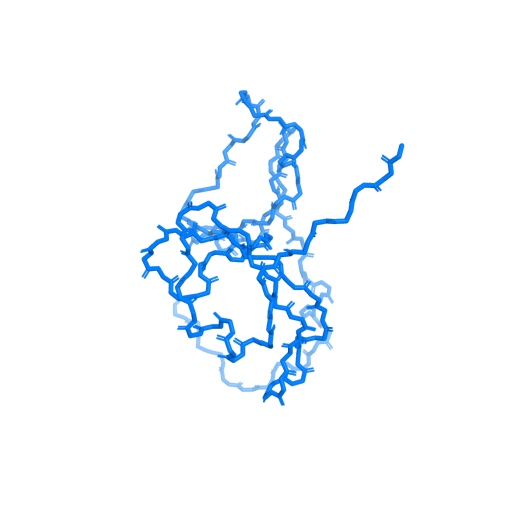 GLY A 1 112 ? -6.298 -17.751 -20.752 1.00 82.50 112 GLY A CA 1
ATOM 818 C C . GLY A 1 112 ? -5.945 -17.128 -22.105 1.00 82.50 112 GLY A C 1
ATOM 819 O O . GLY A 1 112 ? -4.989 -17.540 -22.761 1.00 82.50 112 GLY A O 1
ATOM 820 N N . SER A 1 113 ? -6.730 -16.135 -22.523 1.00 83.06 113 SER A N 1
ATOM 821 C CA . SER A 1 113 ? -6.472 -15.332 -23.723 1.00 83.06 113 SER A CA 1
ATOM 822 C C . SER A 1 113 ? -5.783 -14.028 -23.331 1.00 83.06 113 SER A C 1
ATOM 824 O O . SER A 1 113 ? -6.266 -13.318 -22.452 1.00 83.06 113 SER A O 1
ATOM 826 N N . ILE A 1 114 ? -4.659 -13.717 -23.979 1.00 81.06 114 ILE A N 1
ATOM 827 C CA . ILE A 1 114 ? -3.971 -12.432 -23.829 1.00 81.06 114 ILE A CA 1
ATOM 828 C C . ILE A 1 114 ? -4.410 -11.547 -24.990 1.00 81.06 114 ILE A C 1
ATOM 830 O O . ILE A 1 114 ? -4.116 -11.852 -26.145 1.00 81.06 114 ILE A O 1
ATOM 834 N N . GLU A 1 115 ? -5.104 -10.459 -24.681 1.00 78.44 115 GLU A N 1
ATOM 835 C CA . GLU A 1 115 ? -5.338 -9.381 -25.634 1.00 78.44 115 GLU A CA 1
ATOM 836 C C . GLU A 1 115 ? -4.220 -8.347 -25.465 1.00 78.44 115 GLU A C 1
ATOM 838 O O . GLU A 1 115 ? -4.087 -7.729 -24.410 1.00 78.44 115 GLU A O 1
ATOM 843 N N . ILE A 1 116 ? -3.369 -8.217 -26.484 1.00 75.00 116 ILE A N 1
ATOM 844 C CA . ILE A 1 116 ? -2.358 -7.160 -26.564 1.00 75.00 116 ILE A CA 1
ATOM 845 C C . ILE A 1 116 ? -2.930 -6.117 -27.515 1.00 75.00 116 ILE A C 1
ATOM 847 O O . ILE A 1 116 ? -2.990 -6.360 -28.721 1.00 75.00 116 ILE A O 1
ATOM 851 N N . THR A 1 117 ? -3.408 -5.008 -26.959 1.00 64.94 117 THR A N 1
ATOM 852 C CA . THR A 1 117 ? -3.898 -3.857 -27.726 1.00 64.94 117 THR A CA 1
ATOM 853 C C . THR A 1 117 ? -2.797 -2.825 -27.915 1.00 64.94 117 THR A C 1
ATOM 855 O O . THR A 1 117 ? -2.035 -2.594 -26.948 1.00 64.94 117 THR A O 1
#

Sequence (117 aa):
MAQIIKHRRGNAEELGTTTLYKGEMGVTTGSSVAGGLANPIVHIGDGANAGGFVVGRLQYGTSTPNISSGYNATLNDILFYNQHTNKLERLHQSGNESLDLSGNITSGTISGSIEIT

Secondary structure (DSSP, 8-state):
-----PPEEE-HHHHTT-BPPTT-EEEE---SSSTT--S-EEEE--SSSBT-EETTPPEEESS----SSSS-GGGTT-EEEETTTTEEEE--TT--EE---HHHHTTS---S-----